Protein AF-A0A2V6I8H6-F1 (afdb_monomer_lite)

Foldseek 3Di:
DDDPVNPVVPPDDDDPDDDDDCVVVCVVPVDRDDDPVVVVVVCCVPPVPPD

Radius of gyration: 18.45 Å; chains: 1; bounding box: 37×38×35 Å

pLDDT: mean 88.31, std 11.22, range [56.66, 97.75]

Secondary structure (DSSP, 8-state):
---GGG-GGGSPPPPS--PPPSHHHHHHHS-PPPPHHHHHHHHIIIII---

Sequence (51 aa):
ERKLRDMTNWIARRPVYSVLSSAKYTKLTGISPRTWREAVSDYITRFYSKK

Structure (mmCIF, N/CA/C/O backbone):
data_AF-A0A2V6I8H6-F1
#
_entry.id   AF-A0A2V6I8H6-F1
#
loop_
_atom_site.group_PDB
_atom_site.id
_atom_site.type_symbol
_atom_site.label_atom_id
_atom_site.label_alt_id
_atom_site.label_comp_id
_atom_site.label_asym_id
_atom_site.label_entity_id
_atom_site.label_seq_id
_atom_site.pdbx_PDB_ins_code
_atom_site.Cartn_x
_atom_site.Cartn_y
_atom_site.Cartn_z
_atom_site.occupancy
_atom_site.B_iso_or_equiv
_atom_site.auth_seq_id
_atom_site.auth_comp_id
_atom_site.auth_asym_id
_atom_site.auth_atom_id
_atom_site.pdbx_PDB_model_num
ATOM 1 N N . GLU A 1 1 ? 29.731 13.939 -20.627 1.00 62.00 1 GLU A N 1
ATOM 2 C CA . GLU A 1 1 ? 28.644 13.663 -19.659 1.00 62.00 1 GLU A CA 1
ATOM 3 C C . GLU A 1 1 ? 27.811 12.480 -20.148 1.00 62.00 1 GLU A C 1
ATOM 5 O O . GLU A 1 1 ? 27.477 12.458 -21.327 1.00 62.00 1 GLU A O 1
ATOM 10 N N . ARG A 1 2 ? 27.503 11.485 -19.302 1.00 64.25 2 ARG A N 1
ATOM 11 C CA . ARG A 1 2 ? 26.548 10.406 -19.636 1.00 64.25 2 ARG A CA 1
ATOM 12 C C . ARG A 1 2 ? 25.164 10.816 -19.142 1.00 64.25 2 ARG A C 1
ATOM 14 O O . ARG A 1 2 ? 25.021 11.122 -17.962 1.00 64.25 2 ARG A O 1
ATOM 21 N N . LYS A 1 3 ? 24.155 10.839 -20.017 1.00 74.38 3 LYS A N 1
ATOM 22 C CA . LYS A 1 3 ? 22.779 11.170 -19.620 1.00 74.38 3 LYS A CA 1
ATOM 23 C C . LYS A 1 3 ? 22.073 9.895 -19.155 1.00 74.38 3 LYS A C 1
ATOM 25 O O . LYS A 1 3 ? 22.332 8.820 -19.680 1.00 74.38 3 LYS A O 1
ATOM 30 N N . LEU A 1 4 ? 21.147 10.011 -18.199 1.00 71.31 4 LEU A N 1
ATOM 31 C CA . LEU A 1 4 ? 20.377 8.876 -17.646 1.00 71.31 4 LEU A CA 1
ATOM 32 C C . LEU A 1 4 ? 19.728 7.992 -18.725 1.00 71.31 4 LEU A C 1
ATOM 34 O O . LEU A 1 4 ? 19.671 6.775 -18.585 1.00 71.31 4 LEU A O 1
ATOM 38 N N . ARG A 1 5 ? 19.290 8.604 -19.829 1.00 72.94 5 ARG A N 1
ATOM 39 C CA . ARG A 1 5 ? 18.726 7.914 -21.000 1.00 72.94 5 ARG A CA 1
ATOM 40 C C . AR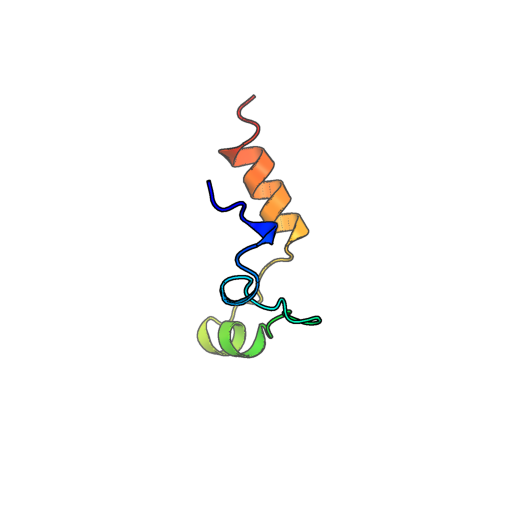G A 1 5 ? 19.702 6.958 -21.703 1.00 72.94 5 ARG A C 1
ATOM 42 O O . ARG A 1 5 ? 19.252 6.009 -22.328 1.00 72.94 5 ARG A O 1
ATOM 49 N N . ASP A 1 6 ? 21.008 7.185 -21.574 1.00 77.19 6 ASP A N 1
ATOM 50 C CA . ASP A 1 6 ? 22.066 6.371 -22.187 1.00 77.19 6 ASP A CA 1
ATOM 51 C C . ASP A 1 6 ? 22.471 5.191 -21.275 1.00 77.19 6 ASP A C 1
ATOM 53 O O . ASP A 1 6 ? 23.243 4.319 -21.668 1.00 77.19 6 ASP A O 1
ATOM 57 N N . MET A 1 7 ? 21.948 5.142 -20.041 1.00 80.50 7 MET A N 1
ATOM 58 C CA . MET A 1 7 ? 22.207 4.098 -19.044 1.00 80.50 7 MET A CA 1
ATOM 59 C C . MET A 1 7 ? 21.118 3.018 -19.074 1.00 80.50 7 MET A C 1
ATOM 61 O O . MET A 1 7 ? 20.620 2.602 -18.033 1.00 80.50 7 MET A O 1
ATOM 65 N N . THR A 1 8 ? 20.738 2.550 -20.263 1.00 72.94 8 THR A N 1
ATOM 66 C CA . THR A 1 8 ? 19.638 1.587 -20.474 1.00 72.94 8 THR A CA 1
ATOM 67 C C . THR A 1 8 ? 19.782 0.292 -19.672 1.00 72.94 8 THR A C 1
ATOM 69 O O . THR A 1 8 ? 18.784 -0.226 -19.181 1.00 72.94 8 THR A O 1
ATOM 72 N N . ASN A 1 9 ? 21.011 -0.177 -19.437 1.00 75.38 9 ASN A N 1
ATOM 73 C CA . ASN A 1 9 ? 21.293 -1.342 -18.582 1.00 75.38 9 ASN A CA 1
ATOM 74 C C . ASN A 1 9 ? 21.044 -1.096 -17.079 1.00 75.38 9 ASN A C 1
ATOM 76 O O . ASN A 1 9 ? 20.956 -2.048 -16.312 1.00 75.38 9 ASN A O 1
ATOM 80 N N . TRP A 1 10 ? 20.922 0.166 -16.660 1.00 76.94 10 TRP A N 1
ATOM 81 C CA . TRP A 1 10 ? 20.604 0.583 -15.290 1.00 76.94 10 TRP A CA 1
ATOM 82 C C . TRP A 1 10 ? 19.134 0.980 -15.125 1.00 76.94 10 TRP A C 1
ATOM 84 O O . TRP A 1 10 ? 18.697 1.311 -14.022 1.00 76.94 10 TRP A O 1
ATOM 94 N N . ILE A 1 11 ? 18.349 0.951 -16.207 1.00 79.69 11 ILE A N 1
ATOM 95 C CA . ILE A 1 11 ? 16.912 1.199 -16.140 1.00 79.69 11 ILE A CA 1
ATOM 96 C C . ILE A 1 11 ? 16.245 -0.078 -15.633 1.00 79.69 11 ILE A C 1
ATOM 98 O O . ILE A 1 11 ? 16.051 -1.045 -16.371 1.00 79.69 11 ILE A O 1
ATOM 102 N N . ALA A 1 12 ? 15.876 -0.075 -14.353 1.00 85.81 12 ALA A N 1
ATOM 103 C CA . ALA A 1 12 ? 15.102 -1.157 -13.768 1.00 85.81 12 ALA A CA 1
ATOM 104 C C . ALA A 1 12 ? 13.764 -1.303 -14.508 1.00 85.81 12 ALA A C 1
ATOM 106 O O . ALA A 1 12 ? 12.985 -0.350 -14.627 1.00 85.81 12 ALA A O 1
ATOM 107 N N . ARG A 1 13 ? 13.488 -2.513 -15.006 1.00 88.12 13 ARG A N 1
ATOM 108 C CA . ARG A 1 13 ? 12.209 -2.815 -15.652 1.00 88.12 13 ARG A CA 1
ATOM 109 C C . ARG A 1 13 ? 11.090 -2.733 -14.621 1.00 88.12 13 ARG A C 1
ATOM 111 O O . ARG A 1 13 ? 11.171 -3.348 -13.559 1.00 88.12 13 ARG A O 1
ATOM 118 N N . ARG A 1 14 ? 10.031 -1.992 -14.951 1.00 91.81 14 ARG A N 1
ATOM 119 C CA . ARG A 1 14 ? 8.842 -1.899 -14.102 1.00 91.81 14 ARG A CA 1
ATOM 120 C C . ARG A 1 14 ? 7.912 -3.070 -14.411 1.00 91.81 14 ARG A C 1
ATOM 122 O O . ARG A 1 14 ? 7.556 -3.247 -15.576 1.00 91.81 14 ARG A O 1
ATOM 129 N N . PRO A 1 15 ? 7.514 -3.864 -13.408 1.00 95.25 15 PRO A N 1
ATOM 130 C CA . PRO A 1 15 ? 6.471 -4.856 -13.609 1.00 95.25 15 PRO A CA 1
ATOM 131 C C . PRO A 1 15 ? 5.163 -4.159 -13.997 1.00 95.25 15 PRO A C 1
ATOM 133 O O . PRO A 1 15 ? 4.820 -3.118 -13.439 1.00 95.25 15 PRO A O 1
ATOM 136 N N . VAL A 1 16 ? 4.432 -4.752 -14.943 1.00 95.56 16 VAL A N 1
ATOM 137 C CA . VAL A 1 16 ? 3.112 -4.252 -15.372 1.00 95.56 16 VAL A CA 1
ATOM 138 C C . VAL A 1 16 ? 2.096 -4.364 -14.230 1.00 95.56 16 VAL A C 1
ATOM 140 O O . VAL A 1 16 ? 1.228 -3.510 -14.083 1.00 95.56 16 VAL A O 1
ATOM 143 N N . TYR A 1 17 ? 2.241 -5.388 -13.384 1.00 95.62 17 TYR A N 1
ATOM 144 C CA . TYR A 1 17 ? 1.401 -5.628 -12.218 1.00 95.62 17 TYR A CA 1
ATOM 145 C C . TYR A 1 17 ? 2.266 -5.867 -10.980 1.00 95.62 17 TYR A C 1
ATOM 147 O O . TYR A 1 17 ? 3.041 -6.820 -10.926 1.00 95.62 17 TYR A O 1
ATOM 155 N N . SER A 1 18 ? 2.139 -4.987 -9.990 1.00 95.50 18 SER A N 1
ATOM 156 C CA . SER A 1 18 ? 2.905 -5.020 -8.736 1.00 95.50 18 SER A CA 1
ATOM 157 C C . SER A 1 18 ? 2.025 -4.960 -7.488 1.00 95.50 18 SER A C 1
ATOM 159 O O . SER A 1 18 ? 2.526 -4.715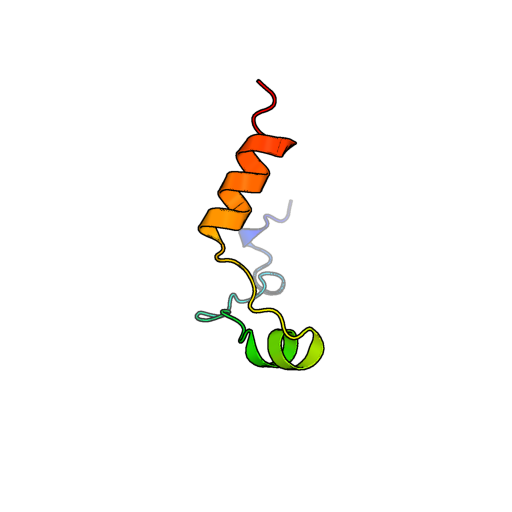 -6.390 1.00 95.50 18 SER A O 1
ATOM 161 N N . VAL A 1 19 ? 0.712 -5.173 -7.633 1.00 94.81 19 VAL A N 1
ATOM 162 C CA . VAL A 1 19 ? -0.200 -5.226 -6.485 1.00 94.81 19 VAL A CA 1
ATOM 163 C C . VAL A 1 19 ? 0.105 -6.480 -5.672 1.00 94.81 19 VAL A C 1
ATOM 165 O O . VAL A 1 19 ? 0.165 -7.587 -6.204 1.00 94.81 19 VAL A O 1
ATOM 168 N N . LEU A 1 20 ? 0.306 -6.295 -4.370 1.00 95.06 20 LEU A N 1
ATOM 169 C CA . LEU A 1 20 ? 0.591 -7.374 -3.433 1.00 95.06 20 LEU A CA 1
ATOM 170 C C . LEU A 1 20 ? -0.687 -7.831 -2.727 1.00 95.06 20 LEU A C 1
ATOM 172 O O . LEU A 1 20 ? -1.579 -7.032 -2.444 1.00 95.06 20 LEU A O 1
ATOM 176 N N . SER A 1 21 ? -0.751 -9.121 -2.396 1.00 95.06 21 SER A N 1
ATOM 177 C CA . SER A 1 21 ? -1.836 -9.677 -1.584 1.00 95.06 21 SER A CA 1
ATOM 178 C C . SER A 1 21 ? -1.694 -9.276 -0.113 1.00 95.06 21 SER A C 1
ATOM 180 O O . SER A 1 21 ? -0.608 -9.361 0.464 1.00 95.06 21 SER A O 1
ATOM 182 N N . SER A 1 22 ? -2.811 -8.916 0.522 1.00 95.25 22 SER A N 1
ATOM 183 C CA . SER A 1 22 ? -2.895 -8.654 1.964 1.00 95.25 22 SER A CA 1
ATOM 184 C C . SER A 1 22 ? -3.052 -9.924 2.807 1.00 95.25 22 SER A C 1
ATOM 186 O O . SER A 1 22 ? -2.943 -9.855 4.029 1.00 95.25 22 SER A O 1
ATOM 188 N N . ALA A 1 23 ? -3.245 -11.097 2.190 1.00 96.81 23 ALA A N 1
ATOM 189 C CA . ALA A 1 23 ? -3.606 -12.326 2.900 1.00 96.81 23 ALA A CA 1
ATOM 190 C C . ALA A 1 23 ? -2.592 -12.726 3.984 1.00 96.81 23 ALA A C 1
ATOM 192 O O . ALA A 1 23 ? -2.975 -13.070 5.100 1.00 96.81 23 ALA A O 1
ATOM 193 N N . LYS A 1 24 ? -1.286 -12.643 3.684 1.00 96.75 24 LYS A N 1
ATOM 194 C CA . LYS A 1 24 ? -0.233 -12.970 4.661 1.00 96.75 24 LYS A CA 1
ATOM 195 C C . LYS A 1 24 ? -0.232 -11.992 5.834 1.00 96.75 24 LYS A C 1
ATOM 197 O O . LYS A 1 24 ? -0.078 -12.421 6.971 1.00 96.75 24 LYS A O 1
ATOM 202 N N . TYR A 1 25 ? -0.407 -10.701 5.557 1.00 95.69 25 TYR A N 1
ATOM 203 C CA . TYR A 1 25 ? -0.481 -9.679 6.595 1.00 95.69 25 TYR A CA 1
ATOM 204 C C . TYR A 1 25 ? -1.679 -9.941 7.509 1.00 95.69 25 TYR A C 1
ATOM 206 O O . TYR A 1 25 ? -1.495 -10.084 8.712 1.00 95.69 25 TYR A O 1
ATOM 214 N N . THR A 1 26 ? -2.871 -10.124 6.937 1.00 97.25 26 THR A N 1
ATOM 215 C CA . THR A 1 26 ? -4.099 -10.371 7.703 1.00 97.25 26 THR A CA 1
ATOM 216 C C . THR A 1 26 ? -4.039 -11.665 8.502 1.00 97.25 26 THR A C 1
ATOM 218 O O . THR A 1 26 ? -4.469 -11.683 9.648 1.00 97.25 26 THR A O 1
ATOM 221 N N . LYS A 1 27 ? -3.439 -12.732 7.960 1.00 97.56 27 LYS A N 1
ATOM 222 C CA . LYS A 1 27 ? -3.230 -13.979 8.710 1.00 97.56 27 LYS A CA 1
ATOM 223 C C . LYS A 1 27 ? -2.335 -13.782 9.939 1.00 97.56 27 LYS A C 1
ATOM 225 O O . LYS A 1 27 ? -2.555 -14.438 10.949 1.00 97.56 27 LYS A O 1
ATOM 230 N N . LEU A 1 28 ? -1.315 -12.927 9.843 1.00 97.75 28 LEU A N 1
ATOM 231 C CA . LEU A 1 28 ? -0.348 -12.706 10.923 1.00 97.75 28 LEU A CA 1
ATOM 232 C C . LEU A 1 28 ? -0.834 -11.700 11.969 1.00 97.75 28 LEU A C 1
ATOM 234 O O . LEU A 1 28 ? -0.520 -11.855 13.142 1.00 97.75 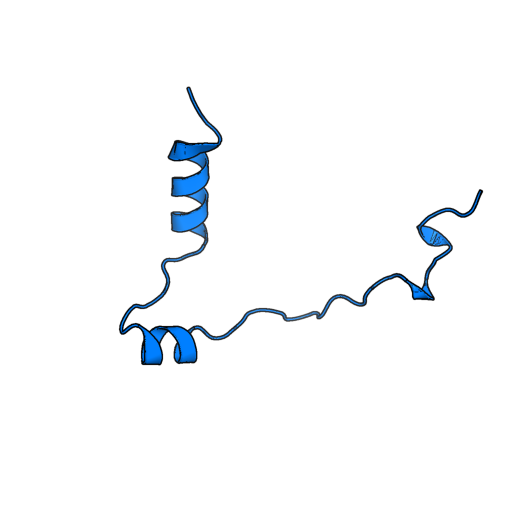28 LEU A O 1
ATOM 238 N N . THR A 1 29 ? -1.567 -10.666 11.556 1.00 96.50 29 THR A N 1
ATOM 239 C CA . THR A 1 29 ? -1.973 -9.562 12.440 1.00 96.50 29 THR A CA 1
ATOM 240 C C . THR A 1 29 ? -3.436 -9.631 12.868 1.00 96.50 29 THR A C 1
ATOM 242 O O . THR A 1 29 ? -3.828 -8.913 13.781 1.00 96.50 29 THR A O 1
ATOM 245 N N . GLY A 1 30 ? -4.261 -10.440 12.195 1.00 96.69 30 GLY A N 1
ATOM 246 C CA . GLY A 1 30 ? -5.719 -10.444 12.349 1.00 96.69 30 GLY A CA 1
ATOM 247 C C . GLY A 1 30 ? -6.410 -9.208 11.758 1.00 96.69 30 GLY A C 1
ATOM 248 O O . GLY A 1 30 ? -7.631 -9.098 11.828 1.00 96.69 30 GLY A O 1
ATOM 249 N N . ILE A 1 31 ? -5.653 -8.278 11.167 1.00 95.38 31 ILE A N 1
ATOM 250 C CA . ILE A 1 31 ? -6.151 -6.984 10.699 1.00 95.38 31 ILE A CA 1
ATOM 251 C C . ILE A 1 31 ? -6.128 -6.953 9.170 1.00 95.38 31 ILE A C 1
ATOM 253 O O . ILE A 1 31 ? -5.134 -7.302 8.525 1.00 95.38 31 ILE A O 1
ATOM 257 N N . SER A 1 32 ? -7.221 -6.496 8.560 1.00 93.88 32 SER A N 1
ATOM 258 C CA . SER A 1 32 ? -7.203 -6.126 7.144 1.00 93.88 32 SER A CA 1
ATOM 259 C C . SER A 1 32 ? -6.575 -4.737 6.990 1.00 93.88 32 SER A C 1
ATOM 261 O O . SER A 1 32 ? -7.016 -3.812 7.677 1.00 93.88 32 SER A O 1
ATOM 263 N N . PRO A 1 33 ? -5.576 -4.544 6.106 1.00 95.00 33 PRO A N 1
ATOM 264 C CA . PRO A 1 33 ? -5.047 -3.217 5.826 1.00 95.00 33 PRO A CA 1
ATOM 265 C C . PRO A 1 33 ? -6.165 -2.270 5.387 1.00 95.00 33 PRO A C 1
ATOM 267 O O . PRO A 1 33 ? -7.039 -2.654 4.605 1.00 95.00 33 PRO A O 1
ATOM 270 N N . ARG A 1 34 ? -6.106 -1.022 5.857 1.00 95.06 34 ARG A N 1
ATOM 271 C CA . ARG A 1 34 ? -6.983 0.047 5.368 1.00 95.06 34 ARG A CA 1
ATOM 272 C C . ARG A 1 34 ? -6.703 0.363 3.899 1.00 95.06 34 ARG A C 1
ATOM 274 O O . ARG A 1 34 ? -5.609 0.091 3.394 1.00 95.06 34 ARG A O 1
ATOM 281 N N . THR A 1 35 ? -7.674 0.958 3.2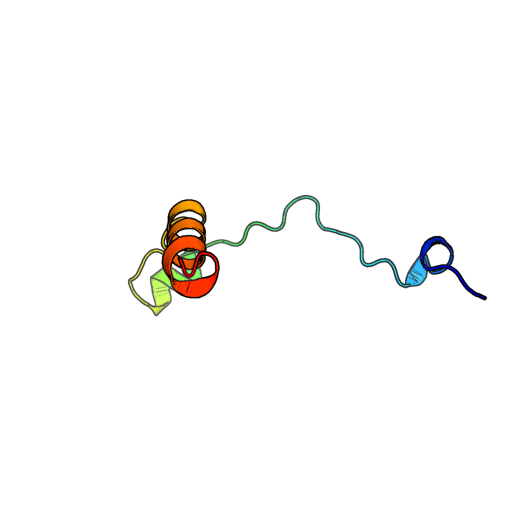11 1.00 95.81 35 THR A N 1
ATOM 282 C CA . THR A 1 35 ? -7.508 1.288 1.792 1.00 95.81 35 THR A CA 1
ATOM 283 C C . THR A 1 35 ? -6.456 2.383 1.605 1.00 95.81 35 THR A C 1
ATOM 285 O O . THR A 1 35 ? -6.234 3.227 2.479 1.00 95.81 35 THR A O 1
ATOM 288 N N . TRP A 1 36 ? -5.804 2.412 0.439 1.00 95.56 36 TRP A N 1
ATOM 289 C CA . TRP A 1 36 ? -4.775 3.420 0.168 1.00 95.56 36 TRP A CA 1
ATOM 290 C C . TRP A 1 36 ? -5.335 4.848 0.211 1.00 95.56 36 TRP A C 1
ATOM 292 O O . TRP A 1 36 ? -4.626 5.764 0.614 1.00 95.56 36 TRP A O 1
ATOM 302 N N . ARG A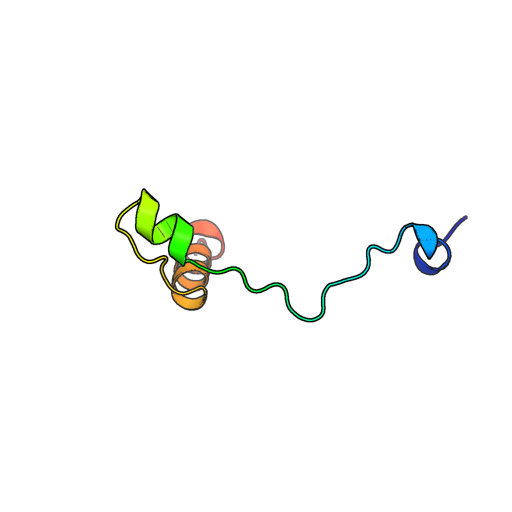 1 37 ? -6.609 5.045 -0.160 1.00 97.06 37 ARG A N 1
ATOM 303 C CA . ARG A 1 37 ? -7.255 6.366 -0.165 1.00 97.06 37 ARG A CA 1
ATOM 304 C C . ARG A 1 37 ? -7.376 6.930 1.243 1.00 97.06 37 ARG A C 1
ATOM 306 O O . ARG A 1 37 ? -6.969 8.063 1.476 1.00 97.06 37 ARG A O 1
ATOM 313 N N . GLU A 1 38 ? -7.872 6.123 2.177 1.00 96.81 38 GLU A N 1
ATOM 314 C CA . GLU A 1 38 ? -7.960 6.501 3.591 1.00 96.81 38 GLU A CA 1
ATOM 315 C C . GLU A 1 38 ? -6.569 6.782 4.157 1.00 96.81 38 GLU A C 1
ATOM 317 O O . GLU A 1 38 ? -6.364 7.784 4.838 1.00 96.81 38 GLU A O 1
ATOM 322 N N . ALA A 1 39 ? -5.589 5.933 3.822 1.00 96.06 39 ALA A N 1
ATOM 323 C CA . ALA A 1 39 ? -4.229 6.097 4.311 1.00 96.06 39 ALA A CA 1
ATOM 324 C C . ALA A 1 39 ? -3.551 7.380 3.825 1.00 96.06 39 ALA A C 1
ATOM 326 O O . ALA A 1 39 ? -2.893 8.063 4.608 1.00 96.06 39 ALA A O 1
ATOM 327 N N . VAL A 1 40 ? -3.727 7.708 2.546 1.00 96.12 40 VAL A N 1
ATOM 328 C CA . VAL A 1 40 ? -3.173 8.918 1.936 1.00 96.12 40 VAL A CA 1
ATOM 329 C C . VAL A 1 40 ? -3.896 10.163 2.439 1.00 96.12 40 VAL A C 1
ATOM 331 O O . VAL A 1 40 ? -3.229 11.140 2.760 1.00 96.12 40 VAL A O 1
ATOM 334 N N . SER A 1 41 ? -5.227 10.135 2.566 1.00 95.62 41 SER A N 1
ATOM 335 C CA . SER A 1 41 ? -5.988 11.264 3.116 1.00 95.62 41 SER A CA 1
ATOM 336 C C . SER A 1 41 ? -5.518 11.606 4.527 1.00 95.62 41 SER A C 1
ATOM 338 O O . SER A 1 41 ? -5.202 12.755 4.817 1.00 95.62 41 SER A O 1
ATOM 340 N N . ASP A 1 42 ? -5.410 10.594 5.385 1.00 95.56 42 ASP A N 1
ATOM 341 C CA . ASP A 1 42 ? -4.933 10.733 6.758 1.00 95.56 42 ASP A CA 1
ATOM 342 C C . ASP A 1 42 ? -3.502 11.294 6.817 1.00 95.56 42 ASP A C 1
ATOM 344 O O . ASP A 1 42 ? -3.214 12.202 7.599 1.00 95.56 42 ASP A O 1
ATOM 348 N N . TYR A 1 43 ? -2.615 10.815 5.936 1.00 95.12 43 TYR A N 1
ATOM 349 C CA . TYR A 1 43 ? -1.252 11.334 5.821 1.00 95.12 43 TYR A CA 1
ATOM 350 C C . TYR A 1 43 ? -1.225 12.811 5.407 1.00 95.12 43 TYR A C 1
ATOM 352 O O . TYR A 1 43 ? -0.520 13.617 6.020 1.00 95.12 43 TYR A O 1
ATOM 360 N N . ILE A 1 44 ? -2.009 13.176 4.388 1.00 94.75 44 ILE A N 1
ATOM 361 C CA . ILE A 1 44 ? -2.073 14.550 3.892 1.00 94.75 44 ILE A CA 1
ATOM 362 C C . ILE A 1 44 ? -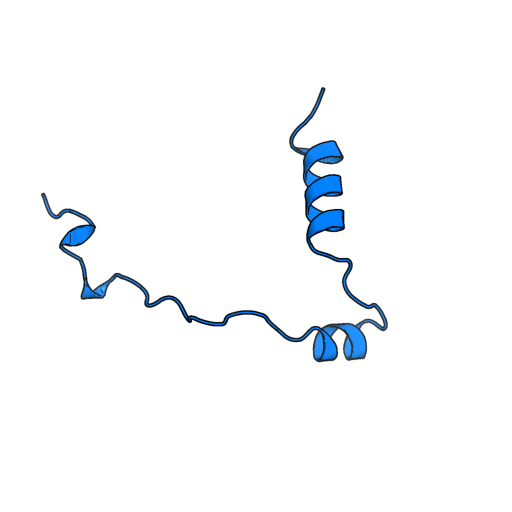2.580 15.475 4.994 1.00 94.75 44 ILE A C 1
ATOM 364 O O . ILE A 1 44 ? -1.942 16.488 5.259 1.00 94.75 44 ILE A O 1
ATOM 368 N N . THR A 1 45 ? -3.674 15.120 5.666 1.00 93.38 45 THR A N 1
ATOM 369 C CA . THR A 1 45 ? -4.267 15.954 6.716 1.00 93.38 45 THR A CA 1
ATOM 370 C C . THR A 1 45 ? -3.342 16.119 7.921 1.00 93.38 45 THR A C 1
ATOM 372 O O . THR A 1 45 ? -3.238 17.215 8.458 1.00 93.38 45 THR A O 1
ATOM 375 N N . ARG A 1 46 ? -2.660 15.055 8.361 1.00 91.56 46 ARG A N 1
ATOM 376 C CA . ARG A 1 46 ? -1.872 15.091 9.606 1.00 91.56 46 ARG A CA 1
ATOM 377 C C . ARG A 1 46 ? -0.453 15.619 9.436 1.00 91.56 46 ARG A C 1
ATOM 379 O O . ARG A 1 46 ? 0.089 16.208 10.369 1.00 91.56 46 ARG A O 1
ATOM 386 N N . PHE A 1 47 ? 0.175 15.372 8.288 1.00 88.56 47 PHE A N 1
ATOM 387 C CA . PHE A 1 47 ? 1.612 15.606 8.124 1.00 88.56 47 PHE A CA 1
ATOM 388 C C . PHE A 1 47 ? 1.948 16.607 7.028 1.00 88.56 47 PHE A C 1
ATOM 390 O O . PHE A 1 47 ? 2.860 17.409 7.217 1.00 88.56 47 PHE A O 1
ATOM 397 N N . TYR A 1 48 ? 1.243 16.560 5.897 1.00 87.00 48 TYR A N 1
ATOM 398 C CA . TYR A 1 48 ? 1.599 17.368 4.730 1.00 87.00 48 TYR A CA 1
ATOM 399 C C . TYR A 1 48 ? 0.923 18.742 4.744 1.00 87.00 48 TYR A C 1
ATOM 401 O O . TYR A 1 48 ? 1.577 19.773 4.628 1.00 87.00 48 TYR A O 1
ATOM 409 N N . SER A 1 49 ? -0.391 18.762 4.938 1.00 77.69 49 SER A N 1
ATOM 410 C CA . SER A 1 49 ? -1.198 19.969 5.045 1.00 77.69 49 SER A CA 1
ATOM 411 C C . SER A 1 49 ? -1.261 20.410 6.504 1.00 77.69 49 SER A C 1
ATOM 413 O O . SER A 1 49 ? -2.335 20.441 7.099 1.00 77.69 49 SER A O 1
ATOM 415 N N . LYS A 1 50 ? -0.108 20.759 7.089 1.00 61.03 50 LYS A N 1
ATOM 416 C CA . LYS A 1 50 ? -0.077 21.550 8.327 1.00 61.03 50 LYS A CA 1
ATOM 417 C C . LYS A 1 50 ? -0.543 22.971 8.005 1.00 61.03 50 LYS A C 1
ATOM 419 O O . LYS A 1 50 ? 0.273 23.868 7.811 1.00 61.03 50 LYS A O 1
ATOM 424 N N . LYS A 1 51 ? -1.852 23.133 7.854 1.00 56.66 51 LYS A N 1
ATOM 425 C CA . LYS A 1 51 ? -2.519 24.414 8.054 1.00 56.66 51 LYS A CA 1
ATOM 426 C C . LYS A 1 51 ? -2.925 24.514 9.512 1.00 56.66 51 LYS A C 1
ATOM 428 O O . LYS A 1 51 ? -3.360 23.472 10.050 1.00 56.66 51 LYS A O 1
#